Protein AF-A0A3D1HXW8-F1 (afdb_monomer)

Radius of gyration: 16.53 Å; Cα contacts (8 Å, |Δi|>4): 137; chains: 1; bounding box: 30×33×54 Å

pLDDT: mean 76.35, std 17.59, range [32.38, 95.94]

Sequence (122 aa):
MILNHSEEAKKYQQFYKEQLLKNVVPFWINSDLLDREYGGYISSVDREGKSYNNDKSVWFQGRCLWTFSTLCEKYGIREEWRKAANSLPITMSGCILAVLPDVSTNAGLPASVILFAAEPVE

Structure (mmCIF, N/CA/C/O backbone):
data_AF-A0A3D1HXW8-F1
#
_entry.id   AF-A0A3D1HXW8-F1
#
loop_
_atom_site.group_PDB
_atom_site.id
_atom_site.type_symbol
_atom_site.label_atom_id
_atom_site.label_alt_id
_atom_site.label_comp_id
_atom_site.label_asym_id
_atom_site.label_entity_id
_atom_site.label_seq_id
_atom_site.pdbx_PDB_ins_code
_atom_site.Cartn_x
_atom_site.Cartn_y
_atom_site.Cartn_z
_atom_site.occupancy
_atom_site.B_iso_or_equiv
_atom_site.auth_seq_id
_atom_site.auth_comp_id
_atom_site.auth_asym_id
_atom_site.auth_atom_id
_atom_site.pdbx_PDB_model_num
ATOM 1 N N . MET A 1 1 ? -11.196 12.825 37.217 1.00 48.31 1 MET A N 1
ATOM 2 C CA . MET A 1 1 ? -11.485 12.535 35.796 1.00 48.31 1 MET A CA 1
ATOM 3 C C . MET A 1 1 ? -11.194 11.067 35.564 1.00 48.31 1 MET A C 1
ATOM 5 O O . MET A 1 1 ? -10.049 10.672 35.722 1.00 48.31 1 MET A O 1
ATOM 9 N N . ILE A 1 2 ? -12.209 10.251 35.283 1.00 59.03 2 ILE A N 1
ATOM 10 C CA . ILE A 1 2 ? -11.982 8.857 34.884 1.00 59.03 2 ILE A CA 1
ATOM 11 C C . ILE A 1 2 ? -11.517 8.909 33.427 1.00 59.03 2 ILE A C 1
ATOM 13 O O . ILE A 1 2 ? -12.268 9.353 32.560 1.00 59.03 2 ILE A O 1
ATOM 17 N N . LEU A 1 3 ? -10.262 8.542 33.171 1.00 64.50 3 LEU A N 1
ATOM 18 C CA . LEU A 1 3 ? -9.727 8.427 31.818 1.00 64.50 3 LEU A CA 1
ATOM 19 C C . LEU A 1 3 ? -10.453 7.273 31.124 1.00 64.50 3 LEU A C 1
ATOM 21 O O . LEU A 1 3 ? -10.265 6.106 31.464 1.00 64.50 3 LEU A O 1
ATOM 25 N N . ASN A 1 4 ? -11.328 7.597 30.175 1.00 78.81 4 ASN A N 1
ATOM 26 C CA . ASN A 1 4 ? -12.067 6.596 29.420 1.00 78.81 4 ASN A CA 1
ATOM 27 C C . ASN A 1 4 ? -11.183 6.057 28.286 1.00 78.81 4 ASN A C 1
ATOM 29 O O . ASN A 1 4 ? -11.354 6.400 27.118 1.00 78.81 4 ASN A O 1
ATOM 33 N N . HIS A 1 5 ? -10.198 5.233 28.651 1.00 84.12 5 HIS A N 1
ATOM 34 C CA . HIS A 1 5 ? -9.206 4.664 27.732 1.00 84.12 5 HIS A CA 1
ATOM 35 C C . HIS A 1 5 ? -9.832 3.921 26.538 1.00 84.12 5 HIS A C 1
ATOM 37 O O . HIS A 1 5 ? -9.207 3.825 25.484 1.00 84.12 5 HIS A O 1
ATOM 43 N N . SER A 1 6 ? -11.072 3.434 26.676 1.00 86.00 6 SER A N 1
ATOM 44 C CA . SER A 1 6 ? -11.801 2.763 25.595 1.00 86.00 6 SER A CA 1
ATOM 45 C C . SER A 1 6 ? -12.167 3.700 24.435 1.00 86.00 6 SER A C 1
ATOM 47 O O . SER A 1 6 ? -12.076 3.303 23.275 1.00 86.00 6 SER A O 1
ATOM 49 N N . GLU A 1 7 ? -12.526 4.952 24.726 1.00 88.12 7 GLU A N 1
ATOM 50 C CA . GLU A 1 7 ? -12.905 5.940 23.710 1.00 88.12 7 GLU A CA 1
ATOM 51 C C . GLU A 1 7 ? -11.673 6.500 22.991 1.00 88.12 7 GLU A C 1
ATOM 53 O O . GLU A 1 7 ? -11.658 6.594 21.763 1.00 88.12 7 GLU A O 1
ATOM 58 N N . GLU A 1 8 ? -10.587 6.762 23.724 1.00 89.94 8 GLU A N 1
ATOM 59 C CA . GLU A 1 8 ? -9.310 7.150 23.111 1.00 89.94 8 GLU A CA 1
ATOM 60 C C . GLU A 1 8 ? -8.745 6.028 22.222 1.00 89.94 8 GLU A C 1
ATOM 62 O O . GLU A 1 8 ? -8.277 6.295 21.115 1.00 89.94 8 GLU A O 1
ATOM 67 N N . ALA A 1 9 ? -8.860 4.758 22.631 1.00 91.69 9 ALA A N 1
ATOM 68 C CA . ALA A 1 9 ? -8.438 3.627 21.801 1.00 91.69 9 ALA A CA 1
ATOM 69 C C . ALA A 1 9 ? -9.205 3.560 20.467 1.00 91.69 9 ALA A C 1
ATOM 71 O O . ALA A 1 9 ? -8.587 3.393 19.413 1.00 91.69 9 ALA A O 1
ATOM 72 N N . LYS A 1 10 ? -10.533 3.750 20.485 1.00 93.56 10 LYS A N 1
ATOM 73 C CA . LYS A 1 10 ? -11.353 3.812 19.260 1.00 93.56 10 LYS A CA 1
ATOM 74 C C . LYS A 1 10 ? -10.954 4.988 18.370 1.00 93.56 10 LYS A C 1
ATOM 76 O O . LYS A 1 10 ? -10.853 4.837 17.154 1.00 93.56 10 LYS A O 1
ATOM 8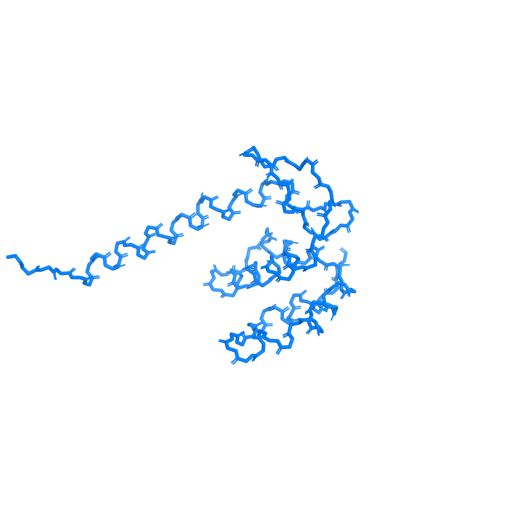1 N N . LYS A 1 11 ? -10.684 6.151 18.967 1.00 94.56 11 LYS A N 1
ATOM 82 C CA . LYS A 1 11 ? -10.236 7.347 18.245 1.00 94.56 11 LYS A CA 1
ATOM 83 C C . LYS A 1 11 ? -8.905 7.109 17.529 1.00 94.56 11 LYS A C 1
ATOM 85 O O . LYS A 1 11 ? -8.791 7.422 16.345 1.00 94.56 11 LYS A O 1
ATOM 90 N N . TYR A 1 12 ? -7.924 6.504 18.200 1.00 94.81 12 TYR A N 1
ATOM 91 C CA . TYR A 1 12 ? -6.650 6.149 17.568 1.00 94.81 12 TYR A CA 1
ATOM 92 C C . TYR A 1 12 ? -6.812 5.069 16.499 1.00 94.81 12 TYR A C 1
ATOM 94 O O . TYR A 1 12 ? -6.222 5.187 15.427 1.00 94.81 12 TYR A O 1
ATOM 102 N N . GLN A 1 13 ? -7.639 4.049 16.741 1.00 94.00 13 GLN A N 1
ATOM 103 C CA . GLN A 1 13 ? -7.942 3.025 15.740 1.00 94.00 13 GLN A CA 1
ATOM 104 C C . GLN A 1 13 ? -8.491 3.655 14.455 1.00 94.00 13 GLN A C 1
ATOM 106 O O . GLN A 1 13 ? -8.013 3.344 13.362 1.00 94.00 13 GLN A O 1
ATOM 111 N N . GLN A 1 14 ? -9.462 4.563 14.584 1.00 94.94 14 GLN A N 1
ATOM 112 C CA . GLN A 1 14 ? -10.035 5.270 13.446 1.00 94.94 14 GLN A CA 1
ATOM 113 C C . GLN A 1 14 ? -8.986 6.143 12.749 1.00 94.94 14 GLN A C 1
ATOM 115 O O . GLN A 1 14 ? -8.867 6.086 11.528 1.00 94.94 14 GLN A O 1
ATOM 120 N N . PHE A 1 15 ? -8.174 6.883 13.509 1.00 95.44 15 PHE A N 1
ATOM 121 C CA . PHE A 1 15 ? -7.088 7.696 12.962 1.00 95.44 15 PHE A CA 1
ATOM 122 C C . PHE A 1 15 ? -6.111 6.866 12.114 1.00 95.44 15 PHE A C 1
ATOM 124 O O . PHE A 1 15 ? -5.871 7.203 10.956 1.00 95.44 15 PHE A O 1
ATOM 131 N N . TYR A 1 16 ? -5.589 5.752 12.641 1.00 95.25 16 TYR A N 1
ATOM 132 C CA . TYR A 1 16 ? -4.645 4.903 11.905 1.00 95.25 16 TYR A CA 1
ATOM 133 C C . TYR A 1 16 ? -5.285 4.224 10.695 1.00 95.25 16 TYR A C 1
ATOM 135 O O . TYR A 1 16 ? -4.650 4.126 9.645 1.00 95.25 16 TYR A O 1
ATOM 143 N N . LYS A 1 17 ? -6.548 3.795 10.805 1.00 93.31 17 LYS A N 1
ATOM 144 C CA . LYS A 1 17 ? -7.298 3.244 9.671 1.00 93.31 17 LYS A CA 1
ATOM 145 C C . LYS A 1 17 ? -7.438 4.273 8.550 1.00 93.31 17 LYS A C 1
ATOM 147 O O . LYS A 1 17 ? -7.246 3.939 7.383 1.00 93.31 17 LYS A O 1
ATOM 152 N N . GLU A 1 18 ? -7.751 5.519 8.891 1.00 95.62 18 GLU A N 1
ATOM 153 C CA . GLU A 1 18 ? -7.859 6.594 7.908 1.00 95.62 18 GLU A CA 1
ATOM 154 C C . GLU A 1 18 ? -6.512 6.954 7.289 1.00 95.62 18 GLU A C 1
ATOM 156 O O . GLU A 1 18 ? -6.438 7.074 6.069 1.00 95.62 18 GLU A O 1
ATOM 161 N N . GLN A 1 19 ? -5.442 7.053 8.081 1.00 95.94 19 GLN A N 1
ATOM 162 C CA . GLN A 1 19 ? -4.099 7.294 7.545 1.00 95.94 19 GLN A CA 1
ATOM 163 C C . GLN A 1 19 ? -3.652 6.167 6.607 1.00 95.94 19 GLN A C 1
ATOM 165 O O . GLN A 1 19 ? -3.106 6.434 5.538 1.00 95.94 19 GLN A O 1
ATOM 170 N N . LEU A 1 20 ? -3.937 4.908 6.946 1.00 93.38 20 LEU A N 1
ATOM 171 C CA . LEU A 1 20 ? -3.618 3.779 6.078 1.00 93.38 20 LEU A CA 1
ATOM 172 C C . LEU A 1 20 ? -4.371 3.869 4.742 1.00 93.38 20 LEU A C 1
ATOM 174 O O . LEU A 1 20 ? -3.750 3.824 3.684 1.00 93.38 20 LEU A O 1
ATOM 178 N N . LEU A 1 21 ? -5.699 4.011 4.788 1.00 92.88 21 LEU A N 1
ATOM 179 C CA . LEU A 1 21 ? -6.554 3.890 3.603 1.00 92.88 21 LEU A CA 1
ATOM 180 C C . LEU A 1 21 ? -6.613 5.155 2.739 1.00 92.88 21 LEU A C 1
ATOM 182 O O . LEU A 1 21 ? -6.867 5.043 1.543 1.00 92.88 21 LEU A O 1
ATOM 186 N N . LYS A 1 22 ? -6.428 6.343 3.324 1.00 93.44 22 LYS A N 1
ATOM 187 C CA . LYS A 1 22 ? -6.562 7.630 2.618 1.00 93.44 22 LYS A CA 1
ATOM 188 C C . LYS A 1 22 ? -5.226 8.299 2.296 1.00 93.44 22 LYS A C 1
ATOM 190 O O . LYS A 1 22 ? -5.223 9.230 1.503 1.00 93.44 22 LYS A O 1
ATOM 195 N N . ASN A 1 23 ? -4.123 7.863 2.906 1.00 91.94 23 ASN A N 1
ATOM 196 C CA . ASN A 1 23 ? -2.815 8.496 2.728 1.00 91.94 23 ASN A CA 1
ATOM 197 C C . ASN A 1 23 ? -1.767 7.482 2.248 1.00 91.94 23 ASN A C 1
ATOM 199 O O . ASN A 1 23 ? -1.351 7.525 1.095 1.00 91.94 23 ASN A O 1
ATOM 203 N N . VAL A 1 24 ? -1.423 6.497 3.085 1.00 93.00 24 VAL A N 1
ATOM 204 C CA . VAL A 1 24 ? -0.313 5.568 2.808 1.00 93.00 24 VAL A CA 1
ATOM 205 C C . VAL A 1 24 ? -0.585 4.684 1.591 1.00 93.00 24 VAL A C 1
ATOM 207 O O . VAL A 1 24 ? 0.230 4.634 0.676 1.00 93.00 24 VAL A O 1
ATOM 210 N N . VAL A 1 25 ? -1.721 3.983 1.557 1.00 91.44 25 VAL A N 1
ATOM 211 C CA . VAL A 1 25 ? -2.044 3.072 0.447 1.00 91.44 25 VAL A CA 1
ATOM 212 C C . VAL A 1 25 ? -2.190 3.827 -0.884 1.00 91.44 25 VAL A C 1
ATOM 214 O O . VAL A 1 25 ? -1.563 3.404 -1.854 1.00 91.44 25 VAL A O 1
ATOM 217 N N . PRO A 1 26 ? -2.922 4.959 -0.958 1.00 92.19 26 PRO A N 1
ATOM 218 C CA . PRO A 1 26 ? -2.975 5.766 -2.176 1.00 92.19 26 PRO A CA 1
ATOM 219 C C . PRO A 1 26 ? -1.614 6.297 -2.635 1.00 92.19 26 PRO A C 1
ATOM 221 O O . PRO A 1 26 ? -1.371 6.329 -3.835 1.00 92.19 26 PRO A O 1
ATOM 224 N N . PHE A 1 27 ? -0.720 6.684 -1.718 1.00 92.56 27 PHE A N 1
ATOM 225 C CA . PHE A 1 27 ? 0.638 7.103 -2.082 1.00 92.56 27 PHE A CA 1
ATOM 226 C C . PHE A 1 27 ? 1.382 5.993 -2.833 1.00 92.56 27 PHE A C 1
ATOM 228 O O . PHE A 1 27 ? 1.903 6.232 -3.914 1.00 92.56 27 PHE A 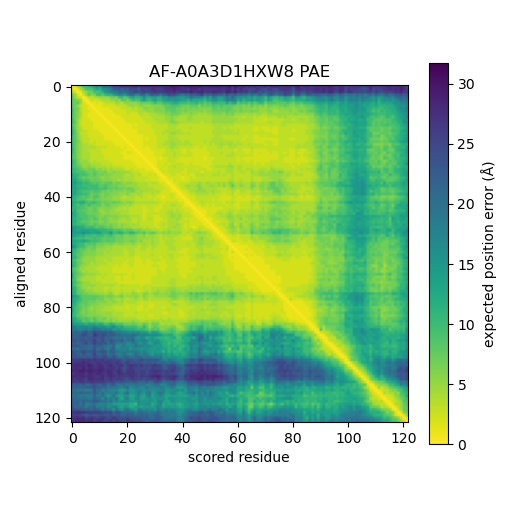O 1
ATOM 235 N N . TRP A 1 28 ? 1.373 4.768 -2.300 1.00 90.75 28 TRP A N 1
ATOM 236 C CA . TRP A 1 28 ? 2.079 3.632 -2.901 1.00 90.75 28 TRP A CA 1
ATOM 237 C C . TRP A 1 28 ? 1.477 3.141 -4.220 1.00 90.75 28 TRP A C 1
ATOM 239 O O . TRP A 1 28 ? 2.195 2.608 -5.054 1.00 90.75 28 TRP A O 1
ATOM 249 N N . ILE A 1 29 ? 0.166 3.277 -4.414 1.00 89.38 29 ILE A N 1
ATOM 250 C CA . ILE A 1 29 ? -0.491 2.876 -5.670 1.00 89.38 29 ILE A CA 1
ATOM 251 C C . ILE A 1 29 ? -0.228 3.893 -6.781 1.00 89.38 29 ILE A C 1
ATOM 253 O O . ILE A 1 29 ? -0.106 3.514 -7.945 1.00 89.38 29 ILE A O 1
ATOM 257 N N . ASN A 1 30 ? -0.161 5.176 -6.421 1.00 90.12 30 ASN A N 1
ATOM 258 C CA . ASN A 1 30 ? 0.059 6.266 -7.368 1.00 90.12 30 ASN A CA 1
ATOM 259 C C . ASN A 1 30 ? 1.543 6.563 -7.622 1.00 90.12 30 ASN A C 1
ATOM 261 O O . ASN A 1 30 ? 1.844 7.345 -8.519 1.00 90.12 30 ASN A O 1
ATOM 265 N N . SER A 1 31 ? 2.453 5.980 -6.842 1.00 89.62 31 SER A N 1
ATOM 266 C CA . SER A 1 31 ? 3.893 6.101 -7.047 1.00 89.62 31 SER A CA 1
ATOM 267 C C . SER A 1 31 ? 4.411 5.102 -8.084 1.00 89.62 31 SER A C 1
ATOM 269 O O . SER A 1 31 ? 3.728 4.150 -8.469 1.00 89.62 31 SER A O 1
ATOM 271 N N . ASP A 1 32 ? 5.678 5.260 -8.460 1.00 88.19 32 ASP A N 1
ATOM 272 C CA . ASP A 1 32 ? 6.431 4.317 -9.293 1.00 88.19 32 ASP A CA 1
ATOM 273 C C . ASP A 1 32 ? 6.779 3.015 -8.542 1.00 88.19 32 ASP A C 1
ATOM 275 O O . ASP A 1 32 ? 7.684 2.281 -8.936 1.00 88.19 32 ASP A O 1
ATOM 279 N N . LEU A 1 33 ? 6.073 2.700 -7.444 1.00 87.12 33 LEU A N 1
ATOM 280 C CA . LEU A 1 33 ? 6.228 1.435 -6.732 1.00 87.12 33 LEU A CA 1
ATOM 281 C C . LEU A 1 33 ? 5.992 0.260 -7.671 1.00 87.12 33 LEU A C 1
ATOM 283 O O . LEU A 1 33 ? 6.709 -0.721 -7.575 1.00 87.12 33 LEU A O 1
ATOM 287 N N . LEU A 1 34 ? 4.975 0.318 -8.529 1.00 87.12 34 LEU A N 1
ATOM 288 C CA . LEU A 1 34 ? 4.670 -0.767 -9.455 1.00 87.12 34 LEU A CA 1
ATOM 289 C C . LEU A 1 34 ? 5.504 -0.613 -10.720 1.00 87.12 34 LEU A C 1
ATOM 291 O O . LEU A 1 34 ? 5.249 0.279 -11.530 1.00 87.12 34 LEU A O 1
ATOM 295 N N . ASP A 1 35 ? 6.451 -1.527 -10.915 1.00 86.88 35 ASP A N 1
ATOM 296 C CA . ASP A 1 35 ? 7.191 -1.592 -12.167 1.00 86.88 35 ASP A CA 1
ATOM 297 C C . ASP A 1 35 ? 6.304 -2.222 -13.247 1.00 86.88 35 ASP A C 1
ATOM 299 O O . ASP A 1 35 ? 6.017 -3.421 -13.229 1.00 86.88 35 ASP A O 1
ATOM 303 N N . ARG A 1 36 ? 5.845 -1.389 -14.184 1.00 81.88 36 ARG A N 1
ATOM 304 C CA . ARG A 1 36 ? 4.962 -1.793 -15.286 1.00 81.88 36 ARG A CA 1
ATOM 305 C C . ARG A 1 36 ? 5.713 -2.416 -16.464 1.00 81.88 36 ARG A C 1
ATOM 307 O O . ARG A 1 36 ? 5.063 -2.988 -17.331 1.00 81.88 36 ARG A O 1
ATOM 314 N N . GLU A 1 37 ? 7.037 -2.286 -16.514 1.00 82.81 37 GLU A N 1
ATOM 315 C CA . GLU A 1 37 ? 7.874 -2.794 -17.605 1.00 82.81 37 GLU A CA 1
ATOM 316 C C . GLU A 1 37 ? 8.389 -4.203 -17.292 1.00 82.81 37 GLU A C 1
ATOM 318 O O . GLU A 1 37 ? 8.263 -5.105 -18.118 1.00 82.81 37 GLU A O 1
ATOM 323 N N . TYR A 1 38 ? 8.909 -4.415 -16.079 1.00 81.69 38 TYR A N 1
ATOM 324 C CA . TYR A 1 38 ? 9.529 -5.687 -15.678 1.00 81.69 38 TYR A CA 1
ATOM 325 C C . TYR A 1 38 ? 8.784 -6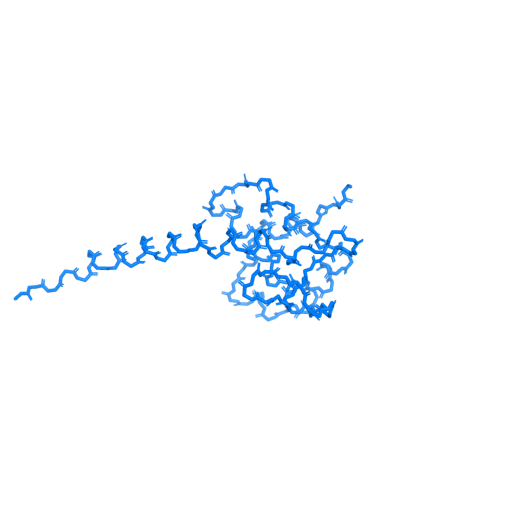.428 -14.557 1.00 81.69 38 TYR A C 1
ATOM 327 O O . TYR A 1 38 ? 9.233 -7.494 -14.128 1.00 81.69 38 TYR A O 1
ATOM 335 N N . GLY A 1 39 ? 7.679 -5.876 -14.048 1.00 83.19 39 GLY A N 1
ATOM 336 C CA . GLY A 1 39 ? 6.932 -6.449 -12.927 1.00 83.19 39 GLY A CA 1
ATOM 337 C C . GLY A 1 39 ? 7.651 -6.328 -11.577 1.00 83.19 39 GLY A C 1
ATOM 338 O O . GLY A 1 39 ? 8.825 -5.957 -11.477 1.00 83.19 39 GLY A O 1
ATOM 339 N N . GLY A 1 40 ? 6.944 -6.663 -10.502 1.00 83.38 40 GLY A N 1
ATOM 340 C CA . GLY A 1 40 ? 7.403 -6.487 -9.124 1.00 83.38 40 GLY A CA 1
ATOM 341 C C . GLY A 1 40 ? 7.291 -5.042 -8.631 1.00 83.38 40 GLY A C 1
ATOM 342 O O . GLY A 1 40 ? 6.482 -4.259 -9.136 1.00 83.38 40 GLY A O 1
ATOM 343 N N . TYR A 1 41 ? 8.087 -4.707 -7.612 1.00 86.88 41 TYR A N 1
ATOM 344 C CA . TYR A 1 41 ? 8.016 -3.413 -6.934 1.00 86.88 41 TYR A CA 1
ATOM 345 C C . TYR A 1 41 ? 9.351 -2.682 -6.796 1.00 86.88 41 TYR A C 1
ATOM 347 O O . TYR A 1 41 ? 10.371 -3.294 -6.479 1.00 86.88 41 TYR A O 1
ATOM 355 N N . ILE A 1 42 ? 9.325 -1.361 -6.921 1.00 89.56 42 ILE A N 1
ATOM 356 C CA . ILE A 1 42 ? 10.459 -0.471 -6.691 1.00 89.56 42 ILE A CA 1
ATOM 357 C C . ILE A 1 42 ? 10.246 0.260 -5.365 1.00 89.56 42 ILE A C 1
ATOM 359 O O . ILE A 1 42 ? 9.408 1.146 -5.238 1.00 89.56 42 ILE A O 1
ATOM 363 N N . SER A 1 43 ? 11.010 -0.111 -4.337 1.00 86.88 43 SER A N 1
ATOM 364 C CA . SER A 1 43 ? 10.909 0.527 -3.015 1.00 86.88 43 SER A CA 1
ATOM 365 C C . SER A 1 43 ? 11.619 1.882 -2.936 1.00 86.88 43 SER A C 1
ATOM 367 O O . SER A 1 43 ? 11.367 2.657 -2.016 1.00 86.88 43 SER A O 1
ATOM 369 N N . SER A 1 44 ? 12.537 2.158 -3.864 1.00 88.50 44 SER A N 1
ATOM 370 C CA . SER A 1 44 ? 13.362 3.369 -3.889 1.00 88.50 44 SER A CA 1
ATOM 371 C C . SER A 1 44 ? 12.656 4.512 -4.615 1.00 88.50 44 SER A C 1
ATOM 373 O O . SER A 1 44 ? 13.051 4.912 -5.712 1.00 88.50 44 SER A O 1
ATOM 375 N N . VAL A 1 45 ? 11.605 5.022 -3.974 1.00 90.38 45 VAL A N 1
ATOM 376 C CA . VAL A 1 45 ? 10.832 6.183 -4.427 1.00 90.38 45 VAL A CA 1
ATOM 377 C C . VAL A 1 45 ? 11.136 7.413 -3.576 1.00 90.38 45 VAL A C 1
ATOM 379 O O . VAL A 1 45 ? 11.413 7.308 -2.377 1.00 90.38 45 VAL A O 1
ATOM 382 N N . ASP A 1 46 ? 11.111 8.586 -4.197 1.00 91.44 46 ASP A N 1
ATOM 383 C CA . ASP A 1 46 ? 11.242 9.861 -3.500 1.00 91.44 46 ASP A CA 1
ATOM 384 C C . ASP A 1 46 ? 9.919 10.302 -2.836 1.00 91.44 46 ASP A C 1
ATOM 386 O O . ASP A 1 46 ? 8.934 9.562 -2.770 1.00 91.44 46 ASP A O 1
ATOM 390 N N . ARG A 1 47 ? 9.894 11.529 -2.301 1.00 88.75 47 ARG A N 1
ATOM 391 C CA . ARG A 1 47 ? 8.703 12.093 -1.641 1.00 88.75 47 ARG A CA 1
ATOM 392 C C . ARG A 1 47 ? 7.541 12.361 -2.595 1.00 88.75 47 ARG A C 1
ATOM 394 O O . ARG A 1 47 ? 6.410 12.451 -2.130 1.00 88.75 47 ARG A O 1
ATOM 401 N N . GLU A 1 48 ? 7.821 12.520 -3.882 1.00 89.19 48 GLU A N 1
ATOM 402 C CA . GLU A 1 48 ? 6.811 12.706 -4.924 1.00 89.19 48 GLU A CA 1
ATOM 403 C C . GLU A 1 48 ? 6.319 11.355 -5.465 1.00 89.19 48 GLU A C 1
ATOM 405 O O . GLU A 1 48 ? 5.342 11.307 -6.206 1.00 89.19 48 GLU A O 1
ATOM 410 N N . GLY A 1 49 ? 6.943 10.251 -5.037 1.00 87.19 49 GLY A N 1
ATOM 411 C CA . GLY A 1 49 ? 6.627 8.900 -5.480 1.00 87.19 49 GLY A CA 1
ATOM 412 C C . GLY A 1 49 ? 7.394 8.482 -6.732 1.00 87.19 49 GLY A C 1
ATOM 413 O O . GLY A 1 49 ? 7.064 7.451 -7.308 1.00 87.19 49 GLY A O 1
ATOM 414 N N . LYS A 1 50 ? 8.412 9.239 -7.151 1.00 89.69 50 LYS A N 1
ATOM 415 C CA . LYS A 1 50 ? 9.195 8.934 -8.345 1.00 89.69 50 LYS A CA 1
ATOM 416 C C . LYS A 1 50 ? 10.342 7.984 -8.027 1.00 89.69 50 LYS A C 1
ATOM 418 O O . LYS A 1 50 ? 11.085 8.197 -7.064 1.00 89.69 50 LYS A O 1
ATOM 423 N N . SER A 1 51 ? 10.519 6.947 -8.840 1.00 89.6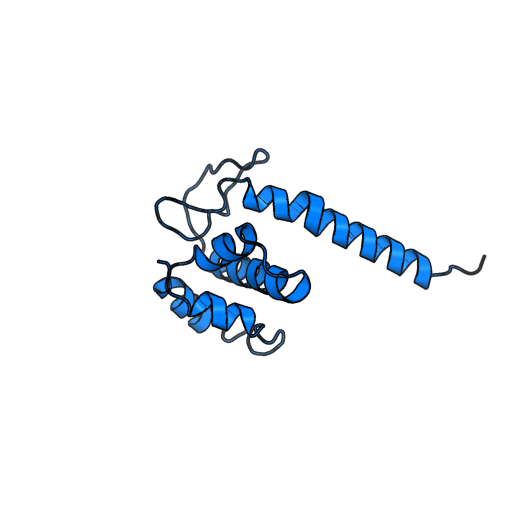9 51 SER A N 1
ATOM 424 C CA . SER A 1 51 ? 11.636 6.013 -8.675 1.00 89.69 51 SER A CA 1
ATOM 425 C C . SER A 1 51 ? 12.965 6.681 -9.033 1.00 89.69 51 SER A C 1
ATOM 427 O O . SER A 1 51 ? 13.094 7.279 -10.104 1.00 89.69 51 SER A O 1
ATOM 429 N N . TYR A 1 52 ? 13.972 6.541 -8.170 1.00 90.06 52 TYR A N 1
ATOM 430 C CA . TYR A 1 52 ? 15.341 7.011 -8.441 1.00 90.06 52 TYR A CA 1
ATOM 431 C C . TYR A 1 52 ? 16.376 5.877 -8.478 1.00 90.06 52 TYR A C 1
ATOM 433 O O . TYR A 1 52 ? 17.517 6.103 -8.877 1.00 90.06 52 TYR A O 1
ATOM 441 N N . ASN A 1 53 ? 15.998 4.667 -8.061 1.00 86.12 53 ASN A N 1
ATOM 442 C CA . ASN A 1 53 ? 16.791 3.454 -8.220 1.00 86.12 53 ASN A CA 1
ATOM 443 C C . ASN A 1 53 ? 15.859 2.295 -8.596 1.00 86.12 53 ASN A C 1
ATOM 445 O O . ASN A 1 53 ? 14.791 2.159 -8.005 1.00 86.12 53 ASN A O 1
ATOM 449 N N . ASN A 1 54 ? 16.289 1.461 -9.540 1.00 84.88 54 ASN A N 1
ATOM 450 C CA . ASN A 1 54 ? 15.515 0.339 -10.072 1.00 84.88 54 ASN A CA 1
ATOM 451 C C . ASN A 1 54 ? 15.863 -0.997 -9.394 1.00 84.88 54 ASN A C 1
ATOM 453 O O . ASN A 1 54 ? 15.359 -2.044 -9.801 1.00 84.88 54 ASN A O 1
ATOM 457 N N . ASP A 1 55 ? 16.716 -0.984 -8.365 1.00 85.00 55 ASP A N 1
ATOM 458 C CA . ASP A 1 55 ? 17.038 -2.183 -7.596 1.00 85.00 55 ASP A CA 1
ATOM 459 C C . ASP A 1 55 ? 15.811 -2.731 -6.858 1.00 85.00 55 ASP A C 1
ATOM 461 O O . ASP A 1 55 ? 15.145 -2.041 -6.078 1.00 85.00 55 ASP A O 1
ATOM 465 N N . LYS A 1 56 ? 15.546 -4.026 -7.054 1.00 82.94 56 LYS A N 1
ATOM 466 C CA . LYS A 1 56 ? 14.406 -4.726 -6.454 1.00 82.94 56 LYS A CA 1
ATOM 467 C C . LYS A 1 56 ? 14.874 -5.675 -5.366 1.00 82.94 56 LYS A C 1
ATOM 469 O O . LYS A 1 56 ? 15.355 -6.775 -5.625 1.00 82.94 56 LYS A O 1
ATOM 474 N N . SER A 1 57 ? 14.681 -5.270 -4.116 1.00 81.75 57 SER A N 1
ATOM 475 C CA . SER A 1 57 ? 14.948 -6.146 -2.977 1.00 81.75 57 SER A CA 1
ATOM 476 C C . SER A 1 57 ? 13.864 -7.216 -2.846 1.00 81.75 57 SER A C 1
ATOM 478 O O . SER A 1 57 ? 12.688 -6.892 -2.667 1.00 81.75 57 SER A O 1
ATOM 480 N N . VAL A 1 58 ? 14.270 -8.490 -2.858 1.00 78.31 58 VAL A N 1
ATOM 481 C CA . VAL A 1 58 ? 13.387 -9.662 -2.67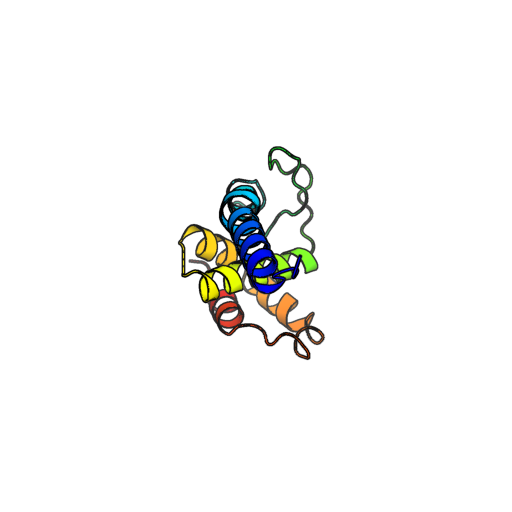8 1.00 78.31 58 VAL A CA 1
ATOM 482 C C . VAL A 1 58 ? 12.548 -9.554 -1.401 1.00 78.31 58 VAL A C 1
ATOM 484 O O . VAL A 1 58 ? 11.372 -9.907 -1.382 1.00 78.31 58 VAL A O 1
ATOM 487 N N . TRP A 1 59 ? 13.129 -9.000 -0.337 1.00 77.75 59 TRP A N 1
ATOM 488 C CA . TRP A 1 59 ? 12.437 -8.808 0.934 1.00 77.75 59 TRP A CA 1
ATOM 489 C C . TRP A 1 59 ? 11.262 -7.829 0.823 1.00 77.75 59 TRP A C 1
ATOM 491 O O . TRP A 1 59 ? 10.181 -8.083 1.357 1.00 77.75 59 TRP A O 1
ATOM 501 N N . PHE A 1 60 ? 11.452 -6.721 0.101 1.00 81.88 60 PHE A N 1
ATOM 502 C CA . PHE A 1 60 ? 10.382 -5.756 -0.152 1.00 81.88 60 PHE A CA 1
ATOM 503 C C . PHE A 1 60 ? 9.305 -6.337 -1.062 1.00 81.88 60 PHE A C 1
ATOM 505 O O . PHE A 1 60 ? 8.127 -6.100 -0.808 1.00 81.88 60 PHE A O 1
ATOM 512 N N . GLN A 1 61 ? 9.689 -7.173 -2.033 1.00 83.38 61 GLN A N 1
ATOM 513 C CA . GLN A 1 61 ? 8.725 -7.870 -2.879 1.00 83.38 61 GLN A CA 1
ATOM 514 C C . GLN A 1 61 ? 7.714 -8.670 -2.051 1.00 83.38 61 GLN A C 1
ATOM 516 O O . GLN A 1 61 ? 6.506 -8.463 -2.166 1.00 83.38 61 GLN A O 1
ATOM 521 N N . GLY A 1 62 ? 8.203 -9.522 -1.144 1.00 81.50 62 GLY A N 1
ATOM 522 C CA . GLY A 1 62 ? 7.328 -10.354 -0.316 1.00 81.50 62 GLY A CA 1
ATOM 523 C C . GLY A 1 62 ? 6.441 -9.549 0.631 1.00 81.50 62 GLY A C 1
ATOM 524 O O . GLY A 1 62 ? 5.268 -9.875 0.817 1.00 81.50 62 GLY A O 1
ATOM 525 N N . ARG A 1 63 ? 6.964 -8.454 1.196 1.00 83.50 63 ARG A N 1
ATOM 526 C CA . ARG A 1 63 ? 6.176 -7.579 2.077 1.00 83.50 63 ARG A CA 1
ATOM 527 C C . ARG A 1 63 ? 5.079 -6.832 1.332 1.00 83.50 63 ARG A C 1
ATOM 529 O O . ARG A 1 63 ? 3.981 -6.705 1.874 1.00 83.50 63 ARG A O 1
ATOM 536 N N . CYS A 1 64 ? 5.349 -6.353 0.122 1.00 86.25 64 CYS A N 1
ATOM 537 C CA . CYS A 1 64 ? 4.343 -5.696 -0.707 1.00 86.25 64 CYS A CA 1
ATOM 538 C C . CYS A 1 64 ? 3.225 -6.675 -1.081 1.00 86.25 64 CYS A C 1
ATOM 540 O O . CYS A 1 64 ? 2.059 -6.366 -0.831 1.00 86.25 64 CYS A O 1
ATOM 542 N N . LEU A 1 65 ? 3.575 -7.887 -1.530 1.00 85.38 65 LEU A N 1
ATOM 543 C CA . LEU A 1 65 ? 2.606 -8.951 -1.811 1.00 85.38 65 LEU A CA 1
ATOM 544 C C . LEU A 1 65 ? 1.706 -9.241 -0.607 1.00 85.38 65 LEU A C 1
ATOM 546 O O . LEU A 1 65 ? 0.478 -9.212 -0.716 1.00 85.38 65 LEU A O 1
ATOM 550 N N . TRP A 1 66 ? 2.314 -9.476 0.560 1.00 83.06 66 TRP A N 1
ATOM 551 C CA . TRP A 1 66 ? 1.581 -9.743 1.796 1.00 83.06 66 TRP A CA 1
ATOM 552 C C . TRP A 1 66 ? 0.662 -8.583 2.184 1.00 83.06 66 TRP A C 1
ATOM 554 O O . TRP A 1 66 ? -0.495 -8.798 2.547 1.00 83.06 66 TRP A O 1
ATOM 564 N N . THR A 1 67 ? 1.150 -7.347 2.067 1.00 87.88 67 THR A N 1
ATOM 565 C CA . THR A 1 67 ? 0.398 -6.147 2.446 1.00 87.88 67 THR A CA 1
ATOM 566 C C . THR A 1 67 ? -0.830 -5.964 1.560 1.00 87.88 67 THR A C 1
ATOM 568 O O . THR A 1 67 ? -1.933 -5.832 2.088 1.00 87.88 67 THR A O 1
ATOM 571 N N . PHE A 1 68 ? -0.679 -6.005 0.233 1.00 87.31 68 PHE A N 1
ATOM 572 C CA . PHE A 1 68 ? -1.809 -5.828 -0.686 1.00 87.31 68 PHE A CA 1
ATOM 573 C C . PHE A 1 68 ? -2.804 -6.991 -0.618 1.00 87.31 68 PHE A C 1
ATOM 575 O O . PHE A 1 68 ? -4.011 -6.754 -0.593 1.00 87.31 68 PHE A O 1
ATOM 582 N N . SER A 1 69 ? -2.328 -8.227 -0.460 1.00 84.44 69 SER A N 1
ATOM 583 C CA . SER A 1 69 ? -3.202 -9.392 -0.259 1.00 84.44 69 SER A CA 1
ATOM 584 C C . SER A 1 69 ? -4.017 -9.285 1.035 1.00 84.44 69 SER A C 1
ATOM 586 O O . SER A 1 69 ? -5.225 -9.528 1.044 1.00 84.44 69 SER A O 1
ATOM 588 N N . THR A 1 70 ? -3.381 -8.846 2.126 1.00 85.12 70 THR A N 1
ATOM 589 C CA . THR A 1 70 ? -4.052 -8.628 3.417 1.00 85.12 70 THR A CA 1
ATOM 590 C C . THR A 1 70 ? -5.047 -7.467 3.341 1.00 85.12 70 THR A C 1
ATOM 592 O O . THR A 1 70 ? -6.108 -7.518 3.965 1.00 85.12 70 THR A O 1
ATOM 595 N N . LEU A 1 71 ? -4.742 -6.414 2.574 1.00 87.88 71 LEU A N 1
ATOM 596 C CA . LEU A 1 71 ? -5.680 -5.316 2.324 1.00 87.88 71 LEU A CA 1
ATOM 597 C C . LEU A 1 71 ? -6.923 -5.806 1.572 1.00 87.88 71 LEU A C 1
ATOM 599 O O . LEU A 1 71 ? -8.034 -5.497 2.001 1.00 87.88 71 LEU A O 1
ATOM 603 N N . CYS A 1 72 ? -6.743 -6.613 0.522 1.00 86.38 72 CYS A N 1
ATOM 604 C CA . CYS A 1 72 ? -7.841 -7.232 -0.223 1.00 86.38 72 CYS A CA 1
ATOM 605 C C . CYS A 1 72 ? -8.726 -8.116 0.666 1.00 86.38 72 CYS A C 1
ATOM 607 O O . CYS A 1 72 ? -9.949 -8.048 0.579 1.00 86.38 72 CYS A O 1
ATOM 609 N N . GLU A 1 73 ? -8.127 -8.915 1.549 1.00 84.88 73 GLU A N 1
ATOM 610 C CA . GLU A 1 73 ? -8.872 -9.783 2.465 1.00 84.88 73 GLU A CA 1
ATOM 611 C C . GLU A 1 73 ? -9.643 -8.987 3.530 1.00 84.88 73 GLU A C 1
ATOM 613 O O . GLU A 1 73 ? -10.820 -9.248 3.773 1.00 84.88 73 GLU A O 1
ATOM 618 N N . LYS A 1 74 ? -9.003 -7.998 4.168 1.00 87.19 74 LYS A N 1
ATOM 619 C CA . LYS A 1 74 ? -9.597 -7.276 5.308 1.00 87.19 74 LYS A CA 1
ATOM 620 C C . LYS A 1 74 ? -10.549 -6.153 4.910 1.00 87.19 74 LYS A C 1
ATOM 622 O O . LYS A 1 74 ? -11.468 -5.845 5.667 1.00 87.19 74 LYS A O 1
ATOM 627 N N . TYR A 1 75 ? -10.306 -5.499 3.776 1.00 87.69 75 TYR A N 1
ATOM 628 C CA . TYR A 1 75 ? -11.041 -4.302 3.352 1.00 87.69 75 TYR A CA 1
ATOM 629 C C . TYR A 1 75 ? -11.792 -4.480 2.025 1.00 87.69 75 TYR A C 1
ATOM 631 O O . TYR A 1 75 ? -12.442 -3.535 1.571 1.00 87.69 75 TYR A O 1
ATOM 639 N N . GLY A 1 76 ? -11.746 -5.680 1.440 1.00 85.94 76 GLY A N 1
ATOM 640 C CA . GLY A 1 76 ? -12.390 -6.023 0.176 1.00 85.94 76 GLY A CA 1
ATOM 641 C C . GLY A 1 76 ? -11.459 -5.882 -1.027 1.00 85.94 76 GLY A C 1
ATOM 642 O O . GLY A 1 76 ? -10.512 -5.095 -1.025 1.00 85.94 76 GLY A O 1
ATOM 643 N N . ILE A 1 77 ? -11.745 -6.655 -2.075 1.00 83.94 77 ILE A N 1
ATOM 644 C CA . ILE A 1 77 ? -10.943 -6.680 -3.299 1.00 83.94 77 ILE A CA 1
ATOM 645 C C . ILE A 1 77 ? -11.203 -5.396 -4.089 1.00 83.94 77 ILE A C 1
ATOM 647 O O . ILE A 1 77 ? -12.319 -5.143 -4.543 1.00 83.94 77 ILE A O 1
ATOM 651 N N . ARG A 1 78 ? -10.155 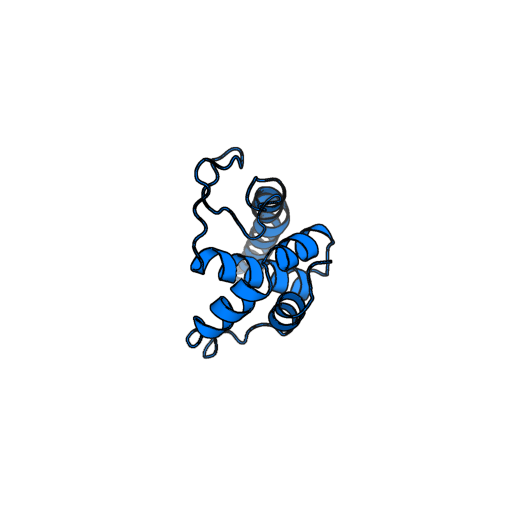-4.589 -4.264 1.00 86.88 78 ARG A N 1
ATOM 652 C CA . ARG A 1 78 ? -10.131 -3.457 -5.195 1.00 86.88 78 ARG A CA 1
ATOM 653 C C . ARG A 1 78 ? -9.194 -3.789 -6.340 1.00 86.88 78 ARG A C 1
ATOM 655 O O . ARG A 1 78 ? -8.132 -4.358 -6.107 1.00 86.88 78 ARG A O 1
ATOM 662 N 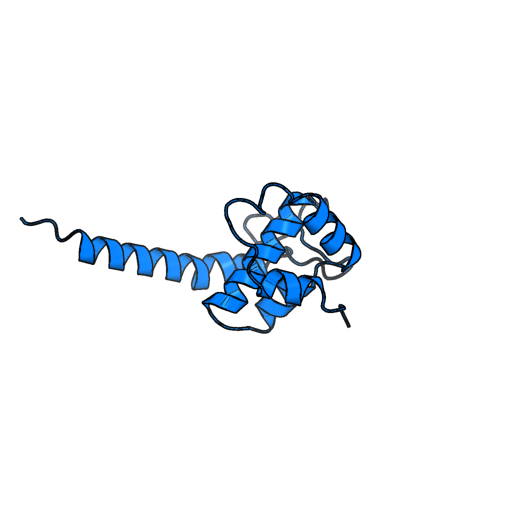N . GLU A 1 79 ? -9.559 -3.386 -7.550 1.00 86.06 79 GLU A N 1
ATOM 663 C CA . GLU A 1 79 ? -8.789 -3.714 -8.754 1.00 86.06 79 GLU A CA 1
ATOM 664 C C . GLU A 1 79 ? -7.338 -3.217 -8.674 1.00 86.06 79 GLU A C 1
ATOM 666 O O . GLU A 1 79 ? -6.412 -3.931 -9.035 1.00 86.06 79 GLU A O 1
ATOM 671 N N . GLU A 1 80 ? -7.118 -2.026 -8.118 1.00 86.88 80 GLU A N 1
ATOM 672 C CA . GLU A 1 80 ? -5.778 -1.465 -7.906 1.00 86.88 80 GLU A CA 1
ATOM 673 C C . GLU A 1 80 ? -4.928 -2.320 -6.957 1.00 86.88 80 GLU A C 1
ATOM 675 O O . GLU A 1 80 ? -3.749 -2.554 -7.210 1.00 86.88 80 GLU A O 1
ATOM 680 N N . TRP A 1 81 ? -5.530 -2.828 -5.879 1.00 86.12 81 TRP A N 1
ATOM 681 C CA . TRP A 1 81 ? -4.843 -3.672 -4.898 1.00 86.12 81 TRP A CA 1
ATOM 682 C C . TRP A 1 81 ? -4.585 -5.067 -5.448 1.00 86.12 81 TRP A C 1
ATOM 684 O O . TRP A 1 81 ? -3.535 -5.642 -5.178 1.00 86.12 81 TRP A O 1
ATOM 694 N N . ARG A 1 82 ? -5.514 -5.588 -6.254 1.00 83.31 82 ARG A N 1
ATOM 695 C CA . ARG A 1 82 ? -5.345 -6.856 -6.961 1.00 83.31 82 ARG A CA 1
ATOM 696 C C . ARG A 1 82 ? -4.218 -6.768 -7.982 1.00 83.31 82 ARG A C 1
ATOM 698 O O . ARG A 1 82 ? -3.343 -7.621 -7.978 1.00 83.31 82 ARG A O 1
ATOM 705 N N . LYS A 1 83 ? -4.185 -5.712 -8.799 1.00 84.19 83 LYS A N 1
ATOM 706 C CA . LYS A 1 83 ? -3.083 -5.453 -9.738 1.00 84.19 83 LYS A CA 1
ATOM 707 C C . LYS A 1 83 ? -1.753 -5.308 -9.017 1.00 84.19 83 LYS A C 1
ATOM 709 O O . LYS A 1 83 ? -0.755 -5.844 -9.481 1.00 84.19 83 LYS A O 1
ATOM 714 N N . ALA A 1 84 ? -1.744 -4.624 -7.873 1.00 84.06 84 ALA A N 1
ATOM 715 C CA . ALA A 1 84 ? -0.548 -4.524 -7.057 1.00 84.06 84 ALA A CA 1
ATOM 716 C C . ALA A 1 84 ? -0.122 -5.888 -6.502 1.00 84.06 84 ALA A C 1
ATOM 718 O O . ALA A 1 84 ? 1.053 -6.207 -6.564 1.00 84.06 84 ALA A O 1
ATOM 719 N N . ALA A 1 85 ? -1.037 -6.723 -6.007 1.00 81.44 85 ALA A N 1
ATOM 720 C CA . ALA A 1 85 ? -0.705 -8.069 -5.535 1.00 81.44 85 ALA A CA 1
ATOM 721 C C . ALA A 1 85 ? -0.203 -8.983 -6.671 1.00 81.44 85 ALA A C 1
ATOM 723 O O . ALA A 1 85 ? 0.767 -9.709 -6.487 1.00 81.44 85 ALA A O 1
ATOM 724 N N . ASN A 1 86 ? -0.799 -8.879 -7.859 1.00 79.50 86 ASN A N 1
ATOM 725 C CA . ASN A 1 86 ? -0.471 -9.709 -9.019 1.00 79.50 86 ASN A CA 1
ATOM 726 C C . ASN A 1 86 ? 0.701 -9.166 -9.856 1.00 79.50 86 ASN A C 1
ATOM 728 O O . ASN A 1 86 ? 1.063 -9.776 -10.854 1.00 79.50 86 ASN A O 1
ATOM 732 N N . SER A 1 87 ? 1.314 -8.033 -9.494 1.00 78.56 87 SER A N 1
ATOM 733 C CA . SER A 1 87 ? 2.447 -7.492 -10.265 1.00 78.56 87 SER A CA 1
ATOM 734 C C . SER A 1 87 ? 3.712 -8.342 -10.135 1.00 78.56 87 SER A C 1
ATOM 736 O O . SER A 1 87 ? 4.635 -8.213 -10.940 1.00 78.56 87 SER A O 1
ATOM 738 N N . LEU A 1 88 ? 3.783 -9.188 -9.106 1.00 73.38 88 LEU A N 1
ATOM 739 C CA . LEU A 1 88 ? 4.919 -10.048 -8.821 1.00 73.38 88 LEU A CA 1
ATOM 740 C C . LEU A 1 88 ? 4.910 -11.269 -9.751 1.00 73.38 88 LEU A C 1
ATOM 742 O O . LEU A 1 88 ? 3.958 -12.048 -9.715 1.00 73.38 88 LEU A O 1
ATOM 746 N N . PRO A 1 89 ? 5.970 -11.504 -10.543 1.00 64.38 89 PRO A N 1
ATOM 747 C CA . PRO A 1 89 ? 6.041 -12.706 -11.361 1.00 64.38 89 PRO A CA 1
ATOM 748 C C . PRO A 1 89 ? 6.063 -13.971 -10.490 1.00 64.38 89 PRO A C 1
ATOM 750 O O . PRO A 1 89 ? 6.723 -14.027 -9.448 1.00 64.38 89 PRO A O 1
ATOM 753 N N . ILE A 1 90 ? 5.378 -15.016 -10.962 1.00 59.88 90 ILE A N 1
ATOM 754 C CA . ILE A 1 90 ? 5.189 -16.306 -10.270 1.00 59.88 90 ILE A CA 1
ATOM 755 C C . ILE A 1 90 ? 6.527 -16.915 -9.812 1.00 59.88 90 ILE A C 1
ATOM 757 O O . ILE A 1 90 ? 6.624 -17.490 -8.727 1.00 59.88 90 ILE A O 1
ATOM 761 N N . THR A 1 91 ? 7.588 -16.742 -10.605 1.00 52.47 91 THR A N 1
ATOM 762 C CA . THR A 1 91 ? 8.947 -17.217 -10.295 1.00 52.47 91 THR A CA 1
ATOM 763 C C . THR A 1 91 ? 9.514 -16.584 -9.024 1.00 52.47 91 THR A C 1
ATOM 765 O O . THR A 1 91 ? 10.093 -17.279 -8.192 1.00 52.47 91 THR A O 1
ATOM 768 N N . MET A 1 92 ? 9.293 -15.284 -8.828 1.00 59.16 92 MET A N 1
ATOM 769 C CA . MET A 1 92 ? 9.711 -14.561 -7.626 1.00 59.16 92 MET A CA 1
ATOM 770 C C . MET A 1 92 ? 8.808 -14.875 -6.433 1.00 59.16 92 MET A C 1
ATOM 772 O O . MET A 1 92 ? 9.296 -14.960 -5.306 1.00 59.16 92 MET A O 1
ATOM 776 N N . SER A 1 93 ? 7.518 -15.114 -6.679 1.00 58.38 93 SER A N 1
ATOM 777 C CA . SER A 1 93 ? 6.565 -15.557 -5.658 1.00 58.38 93 SER A CA 1
ATOM 778 C C . SER A 1 93 ? 6.989 -16.889 -5.019 1.00 58.38 93 SER A C 1
ATOM 780 O O . SER A 1 93 ? 7.052 -17.007 -3.794 1.00 58.38 93 SER A O 1
ATOM 782 N N . GLY A 1 94 ? 7.416 -17.862 -5.836 1.00 56.66 94 GLY A N 1
ATOM 783 C CA . GLY A 1 94 ? 7.958 -19.140 -5.360 1.00 56.66 94 GLY A CA 1
ATOM 784 C C . GLY A 1 94 ? 9.239 -18.995 -4.526 1.00 56.66 94 GLY A C 1
ATOM 785 O O . GLY A 1 94 ? 9.375 -19.640 -3.486 1.00 56.66 94 GLY A O 1
ATOM 786 N N . CYS A 1 95 ? 10.156 -18.104 -4.920 1.00 55.53 95 CYS A N 1
ATOM 787 C CA . CYS A 1 95 ? 11.364 -17.814 -4.141 1.00 55.53 95 CYS A CA 1
ATOM 788 C C . CYS A 1 95 ? 11.049 -17.126 -2.805 1.00 55.53 95 CYS A C 1
ATOM 790 O O . CYS A 1 95 ? 11.655 -17.456 -1.791 1.00 55.53 95 CYS A O 1
ATOM 792 N N . ILE A 1 96 ? 10.091 -16.198 -2.774 1.00 59.19 96 ILE A N 1
ATOM 793 C CA . ILE A 1 96 ? 9.668 -15.523 -1.541 1.00 59.19 96 ILE A CA 1
ATOM 794 C C . ILE A 1 96 ? 9.041 -16.530 -0.573 1.00 59.19 96 ILE A C 1
ATOM 796 O O . ILE A 1 96 ? 9.409 -16.546 0.598 1.00 59.19 96 ILE A O 1
ATOM 800 N N . LEU A 1 97 ? 8.165 -17.418 -1.053 1.00 57.25 97 LEU A N 1
ATOM 801 C CA . LEU A 1 97 ? 7.597 -18.492 -0.232 1.00 57.25 97 LEU A CA 1
ATOM 802 C C . LEU A 1 97 ? 8.682 -19.432 0.324 1.00 57.25 97 LEU A C 1
ATOM 804 O O . LEU A 1 97 ? 8.577 -19.873 1.465 1.00 57.25 97 LEU A O 1
ATOM 808 N N . ALA A 1 98 ? 9.753 -19.684 -0.436 1.00 53.28 98 ALA A N 1
ATOM 809 C CA . ALA A 1 98 ? 10.883 -20.507 0.001 1.00 53.28 98 ALA A CA 1
ATOM 810 C C . ALA A 1 98 ? 11.830 -19.807 1.003 1.00 53.28 98 ALA A C 1
ATOM 812 O O . ALA A 1 98 ? 12.482 -20.485 1.794 1.00 53.28 98 ALA A O 1
ATOM 813 N N . VAL A 1 99 ? 11.912 -18.469 0.987 1.00 48.84 99 VAL A N 1
ATOM 814 C CA . VAL A 1 99 ? 12.773 -17.648 1.875 1.00 48.84 99 VAL A CA 1
ATOM 815 C C . VAL A 1 99 ? 12.014 -17.128 3.107 1.00 48.84 99 VAL A C 1
ATOM 817 O O . VAL A 1 99 ? 12.607 -16.546 4.014 1.00 48.84 99 VAL A O 1
ATOM 820 N N . LEU A 1 100 ? 10.712 -17.405 3.208 1.00 50.41 100 LEU A N 1
ATOM 821 C CA . LEU A 1 100 ? 9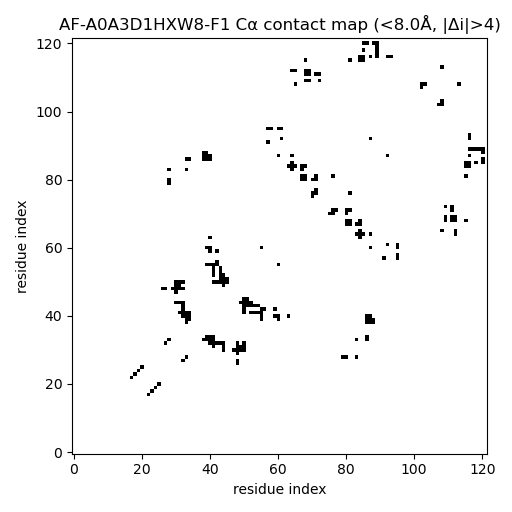.879 -17.118 4.379 1.00 50.41 100 LEU A CA 1
ATOM 822 C C . LEU A 1 100 ? 9.617 -18.336 5.304 1.00 50.41 100 LEU A C 1
ATOM 824 O O . LEU A 1 100 ? 8.512 -18.417 5.849 1.00 50.41 100 LEU A O 1
ATOM 828 N N . PRO A 1 101 ? 10.562 -19.266 5.585 1.00 42.25 101 PRO A N 1
ATOM 829 C CA . PRO A 1 101 ? 10.301 -20.304 6.579 1.00 42.25 101 PRO A CA 1
ATOM 830 C C . PRO A 1 101 ? 10.128 -19.731 8.001 1.00 42.25 101 PRO A C 1
ATOM 832 O O . PRO A 1 101 ? 9.595 -20.427 8.856 1.00 42.25 101 PRO A O 1
ATOM 835 N N . ASP A 1 102 ? 10.471 -18.456 8.246 1.00 40.44 102 ASP A N 1
ATOM 836 C CA . ASP A 1 102 ? 10.329 -17.792 9.558 1.00 40.44 102 ASP A CA 1
ATOM 837 C C . ASP A 1 102 ? 9.087 -16.879 9.706 1.00 40.44 102 ASP A C 1
ATOM 839 O O . ASP A 1 102 ? 8.783 -16.402 10.797 1.00 40.44 102 ASP A O 1
ATOM 843 N N . VAL A 1 103 ? 8.314 -16.640 8.634 1.00 43.84 103 VAL A N 1
ATOM 844 C CA . VAL A 1 103 ? 6.982 -15.984 8.741 1.00 43.84 103 VAL A CA 1
ATOM 845 C C . VAL A 1 103 ? 5.859 -17.022 8.896 1.00 43.84 103 VAL A C 1
ATOM 847 O O . VAL A 1 103 ? 4.758 -16.697 9.333 1.00 43.84 103 VAL A O 1
ATOM 850 N N . SER A 1 104 ? 6.161 -18.297 8.643 1.00 40.41 104 SER A N 1
ATOM 851 C CA . SER A 1 104 ? 5.268 -19.445 8.845 1.00 40.41 104 SER A CA 1
ATOM 852 C C . SER A 1 104 ? 4.896 -19.690 10.320 1.00 40.41 104 SER A C 1
ATOM 854 O O . SER A 1 104 ? 3.851 -20.272 10.599 1.00 40.41 104 SER A O 1
ATOM 856 N N . THR A 1 105 ? 5.700 -19.236 11.285 1.00 40.09 105 THR A N 1
ATOM 857 C CA . THR A 1 105 ? 5.557 -19.638 12.699 1.00 40.09 105 THR A CA 1
ATOM 858 C C . THR A 1 105 ? 4.900 -18.608 13.621 1.00 40.09 105 THR A C 1
ATOM 860 O O . THR A 1 105 ? 4.654 -18.936 14.777 1.00 40.09 105 THR A O 1
ATOM 863 N N . ASN A 1 106 ? 4.557 -17.397 13.156 1.00 35.88 106 ASN A N 1
ATOM 864 C CA . ASN A 1 106 ? 3.830 -16.429 14.005 1.00 35.88 106 ASN A CA 1
ATOM 865 C C . ASN A 1 106 ? 2.824 -15.504 13.299 1.00 35.88 106 ASN A C 1
ATOM 867 O O . ASN A 1 106 ? 2.064 -14.808 13.971 1.00 35.88 106 ASN A O 1
ATOM 871 N N . ALA A 1 107 ? 2.756 -15.500 11.970 1.00 43.78 107 ALA A N 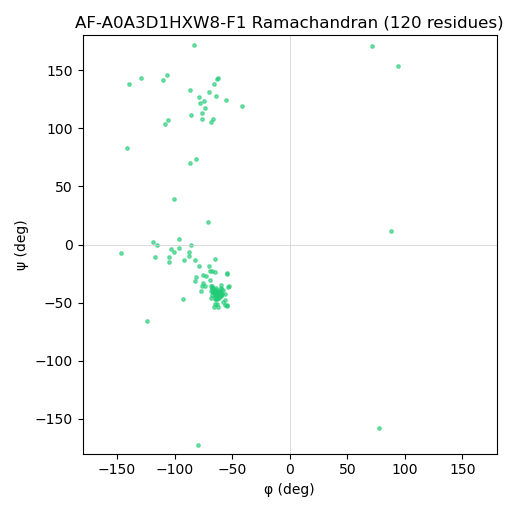1
ATOM 872 C CA . ALA A 1 107 ? 1.715 -14.784 11.241 1.00 43.78 107 ALA A CA 1
ATOM 873 C C . ALA A 1 107 ? 1.309 -15.642 10.049 1.00 43.78 107 ALA A C 1
ATOM 875 O O . ALA A 1 107 ? 1.845 -15.465 8.959 1.00 43.78 107 ALA A O 1
ATOM 876 N N . GLY A 1 108 ? 0.412 -16.610 10.281 1.00 45.97 108 GLY A N 1
ATOM 877 C CA . GLY A 1 108 ? -0.122 -17.472 9.227 1.00 45.97 108 GLY A CA 1
ATOM 878 C C . GLY A 1 108 ? -0.407 -16.645 7.977 1.00 45.97 108 GLY A C 1
ATOM 879 O O . GLY A 1 108 ? -1.147 -15.660 8.046 1.00 45.97 108 GLY A O 1
ATOM 880 N N . LEU A 1 109 ? 0.269 -16.981 6.873 1.00 52.34 109 LEU A N 1
ATOM 881 C CA . LEU A 1 109 ? 0.082 -16.272 5.615 1.00 52.34 109 LEU A CA 1
ATOM 882 C C . LEU A 1 109 ? -1.411 -16.330 5.288 1.00 52.34 109 LEU A C 1
ATOM 884 O O . LEU A 1 109 ? -1.976 -17.428 5.274 1.00 52.34 109 LEU A O 1
ATOM 888 N N . PRO A 1 110 ? -2.073 -15.183 5.078 1.00 56.53 110 PRO A N 1
ATOM 889 C CA . PRO A 1 110 ? -3.487 -15.215 4.782 1.00 56.53 110 PRO A CA 1
ATOM 890 C C . PRO A 1 110 ? -3.701 -15.980 3.477 1.00 56.53 110 PRO A C 1
ATOM 892 O O . PRO A 1 110 ? -2.890 -15.882 2.555 1.00 56.53 110 PRO A O 1
ATOM 895 N N . ALA A 1 111 ? -4.784 -16.756 3.390 1.00 57.41 111 ALA A N 1
ATOM 896 C CA . ALA A 1 111 ? -5.086 -17.580 2.215 1.00 57.41 111 ALA A CA 1
ATOM 897 C C . ALA A 1 111 ? -5.110 -16.751 0.914 1.00 57.41 111 ALA A C 1
ATOM 899 O O . ALA A 1 111 ? -4.807 -17.266 -0.160 1.00 57.41 111 ALA A O 1
ATOM 900 N N . SER A 1 112 ? -5.390 -15.449 1.031 1.00 55.09 112 SER A N 1
ATOM 901 C CA . SER A 1 112 ? -5.297 -14.469 -0.050 1.00 55.09 112 SER A CA 1
ATOM 902 C C . SER A 1 112 ? -3.892 -14.346 -0.646 1.00 55.09 112 SER A C 1
ATOM 904 O O . SER A 1 112 ? -3.771 -14.238 -1.858 1.00 55.09 112 SER A O 1
ATOM 906 N N . VAL A 1 113 ? -2.827 -14.424 0.160 1.00 58.72 113 VAL A N 1
ATOM 907 C CA . VAL A 1 113 ? -1.438 -14.389 -0.332 1.00 58.72 113 VAL A CA 1
ATOM 908 C C . VAL A 1 113 ? -1.136 -15.613 -1.176 1.00 58.72 113 VAL A C 1
ATOM 910 O O . VAL A 1 113 ? -0.506 -15.475 -2.212 1.00 58.72 113 VAL A O 1
ATOM 913 N N . ILE A 1 114 ? -1.608 -16.793 -0.769 1.00 57.69 114 ILE A N 1
ATOM 914 C CA . ILE A 1 114 ? -1.428 -18.032 -1.540 1.00 57.69 114 ILE A CA 1
ATOM 915 C C . ILE A 1 114 ? -2.215 -17.955 -2.852 1.00 57.69 114 ILE A C 1
ATOM 917 O O . ILE A 1 114 ? -1.700 -18.350 -3.892 1.00 57.69 114 ILE A O 1
ATOM 921 N N . LEU A 1 115 ? -3.433 -17.406 -2.811 1.00 57.59 115 LEU A N 1
ATOM 922 C CA . LEU A 1 115 ? -4.274 -17.232 -3.993 1.00 57.59 115 LEU A CA 1
ATOM 923 C C . LEU A 1 115 ? -3.630 -16.278 -5.012 1.00 57.59 115 LEU A C 1
ATOM 925 O O . LEU A 1 115 ? -3.455 -16.656 -6.164 1.00 57.59 115 LEU A O 1
ATOM 929 N N . PHE A 1 116 ? -3.202 -15.085 -4.586 1.00 56.66 116 PHE A N 1
ATOM 930 C CA . PHE A 1 116 ? -2.570 -14.103 -5.479 1.00 56.66 116 PHE A CA 1
ATOM 931 C C . PHE A 1 116 ? -1.148 -14.502 -5.899 1.00 56.66 116 PHE A C 1
ATOM 933 O O . PHE A 1 116 ? -0.710 -14.160 -6.990 1.00 56.66 116 PHE A O 1
ATOM 940 N N . ALA A 1 117 ? -0.437 -15.283 -5.081 1.00 54.94 117 ALA A N 1
ATOM 941 C CA . ALA A 1 117 ? 0.853 -15.868 -5.445 1.00 54.94 117 ALA A CA 1
ATOM 942 C C . ALA A 1 117 ? 0.755 -16.962 -6.523 1.00 54.94 117 ALA A C 1
ATOM 944 O O . ALA A 1 117 ? 1.769 -17.254 -7.159 1.00 54.94 117 ALA A O 1
ATOM 945 N N . ALA A 1 118 ? -0.415 -17.594 -6.673 1.00 44.91 118 ALA A N 1
ATOM 946 C CA . ALA A 1 118 ? -0.646 -18.740 -7.552 1.00 44.91 118 ALA A CA 1
ATOM 947 C C . ALA A 1 118 ? -1.424 -18.397 -8.835 1.00 44.91 118 ALA A C 1
ATOM 949 O O . ALA A 1 118 ? -1.497 -19.239 -9.731 1.00 44.91 118 ALA A O 1
ATOM 950 N N . GLU A 1 119 ? -2.000 -17.195 -8.943 1.00 46.91 119 GLU A N 1
ATOM 951 C CA . GLU A 1 119 ? -2.668 -16.748 -10.169 1.00 46.91 119 GLU A CA 1
ATOM 952 C C . GLU A 1 119 ? -1.630 -16.287 -11.210 1.00 46.91 119 GLU A C 1
ATOM 954 O O . GLU A 1 119 ? -0.780 -15.447 -10.902 1.00 46.91 119 GLU A O 1
ATOM 959 N N . PRO A 1 120 ? -1.662 -16.818 -12.447 1.00 39.44 120 PRO A N 1
ATOM 960 C CA . PRO A 1 120 ? -0.806 -16.325 -13.510 1.00 39.44 120 PRO A CA 1
ATOM 961 C C . PRO A 1 120 ? -1.169 -14.887 -13.879 1.00 39.44 120 PRO A C 1
ATOM 963 O O . PRO A 1 120 ? -2.342 -14.529 -13.971 1.00 39.44 120 PRO A O 1
ATOM 966 N N . VAL A 1 121 ? -0.138 -14.071 -14.091 1.00 45.81 121 VAL A N 1
ATOM 967 C CA . VAL A 1 121 ? -0.273 -12.750 -14.709 1.00 45.81 121 VAL A CA 1
ATOM 968 C C . VAL A 1 121 ? -0.668 -12.989 -16.170 1.00 45.81 121 VAL A C 1
ATOM 970 O O . VAL A 1 121 ? 0.160 -13.481 -16.936 1.00 45.81 121 VAL A O 1
ATOM 973 N N . GLU A 1 122 ? -1.935 -12.744 -16.519 1.00 32.38 122 GLU A N 1
ATOM 974 C CA . GLU A 1 122 ? -2.394 -12.661 -17.920 1.00 32.38 122 GLU A CA 1
ATOM 975 C C . GLU A 1 122 ? -1.846 -11.411 -18.618 1.00 32.38 122 GLU A C 1
ATOM 977 O O . GLU A 1 122 ? -1.828 -10.329 -17.981 1.00 32.38 122 GLU A O 1
#

Foldseek 3Di:
DPPPVVVVVVVVVVVVVCCVPVPVVVLCLPAQQAPPPQFFGQPQADPNRYHPDPDDDLVVRLVQLLVLLVCCVPVNDDPSSLCSNLRHALVSLVVSVVVVPPCVPPPPRPVSSVVSSPDHDD

Mean predicted aligned error: 9.24 Å

Solvent-accessible surface area (backbone atoms only — not comparable to full-atom values): 6997 Å² total; per-residue (Å²): 132,85,79,61,62,70,59,54,50,52,53,50,51,50,50,54,52,46,46,43,68,72,45,53,51,50,48,51,71,76,20,47,28,60,36,86,86,82,44,33,49,28,81,43,46,52,96,88,23,49,61,82,46,84,66,63,56,66,70,57,44,48,52,50,31,46,50,31,23,49,44,29,70,77,75,48,83,42,72,70,42,50,50,60,26,42,33,47,50,56,72,57,41,54,52,40,64,68,72,36,76,77,47,62,78,82,52,72,75,54,69,47,39,57,52,45,48,67,52,78,79,127

Nearest PDB structures (foldseek):
  2gz6-assembly1_B  TM=8.579E-01  e=2.027E-04  Anabaena sp. CH1
  6f04-assembly1_A-2  TM=9.390E-01  e=8.803E-04  Nostoc sp. KVJ10
  2gz6-assembly1_A  TM=8.461E-01  e=2.883E-04  Anabaena sp. CH1
  8bry-assembly1_B  TM=6.837E-01  e=9.445E-05  Pedobacter heparinus
  7plo-assembly1_I  TM=4.525E-01  e=3.691E+00  Homo sapiens

Secondary structure (DSSP, 8-state):
----HHHHHHHHHHHHHHHIIIIIHHHHHHSTTB-TTT-SB---B-TTS-BS-----HHHHHHHHHHHHHHHHHH---HHHHHHHHTS-HHHHHHHHHH-TTTTTTS---HHHHHHHHS---